Protein AF-A0A7X5VKD1-F1 (afdb_monomer_lite)

Foldseek 3Di:
DDEDAQECAAPVSVLVCLDPVNVVVCVVVVHDYDYDYDCDDHQDDPNDGDPSNVVSVVVVVPDPDDDDDPVVVVVVCCVVPNDDDDDPVRVVVVVVVVVVVVVVVVPDD

Radius of gyration: 16.19 Å; chains: 1; bounding box: 41×25×48 Å

Sequence (109 aa):
AWFASAEGASAEPLVRTLSRANVERLAEEGGACIIYTHLGEDCWSESKLHAGFVEAMTRLSKMNGWFVPVYQLLDYVVEKKGIHTLTPSQRRSLERAWLWDKVRRRGRP

pLDDT: mean 82.5, std 14.32, range [38.06, 95.94]

Structure (mmCIF, N/CA/C/O backbone):
data_AF-A0A7X5VKD1-F1
#
_entry.id   AF-A0A7X5VKD1-F1
#
loop_
_atom_site.group_PDB
_atom_site.id
_atom_site.type_symbol
_atom_site.label_atom_id
_atom_site.label_alt_id
_atom_site.label_comp_id
_atom_site.label_asym_id
_atom_site.label_entity_id
_atom_site.label_seq_id
_atom_site.pdbx_PDB_ins_code
_atom_site.Cartn_x
_atom_site.Cartn_y
_atom_site.Cartn_z
_atom_site.occupancy
_atom_site.B_iso_or_equiv
_atom_site.auth_seq_id
_atom_site.auth_comp_id
_atom_site.auth_asym_id
_atom_site.auth_atom_id
_atom_site.pdbx_PDB_model_num
ATOM 1 N N . ALA A 1 1 ? -6.16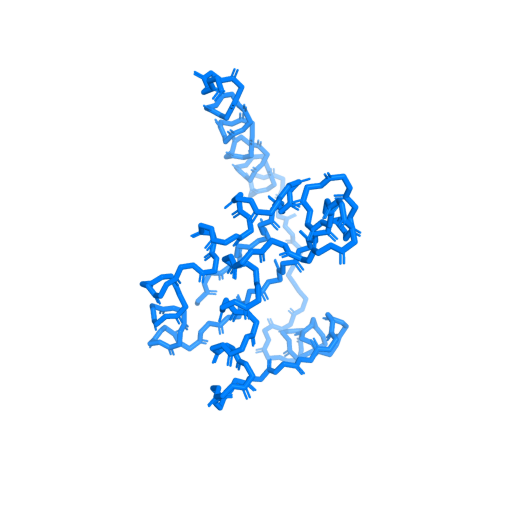8 -7.254 8.640 1.00 41.00 1 ALA A N 1
ATOM 2 C CA . ALA A 1 1 ? -5.373 -7.117 7.414 1.00 41.00 1 ALA A CA 1
ATOM 3 C C . ALA A 1 1 ? -4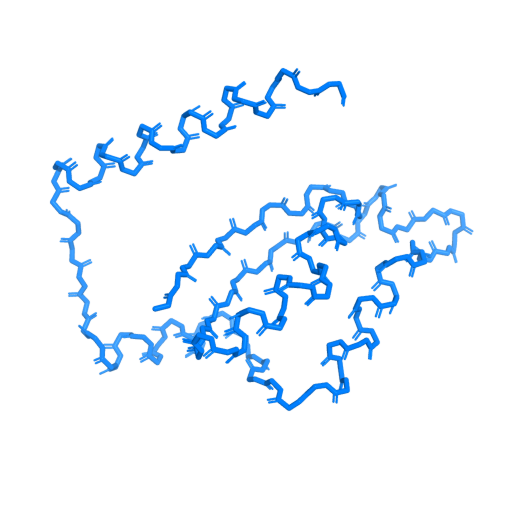.660 -5.769 7.399 1.00 41.00 1 ALA A C 1
ATOM 5 O O . ALA A 1 1 ? -5.244 -4.761 7.795 1.00 41.00 1 ALA A O 1
ATOM 6 N N . TRP A 1 2 ? -3.369 -5.818 7.090 1.00 42.84 2 TRP A N 1
ATOM 7 C CA . TRP A 1 2 ? -2.360 -4.785 7.323 1.00 42.84 2 TRP A CA 1
ATOM 8 C C . TRP A 1 2 ? -2.435 -3.630 6.316 1.00 42.84 2 TRP A C 1
ATOM 10 O O . TRP A 1 2 ? -2.667 -3.847 5.133 1.00 42.84 2 TRP A O 1
ATOM 20 N N . PHE A 1 3 ? -2.193 -2.408 6.795 1.00 49.09 3 PHE A N 1
ATOM 21 C CA . PHE A 1 3 ? -2.139 -1.187 5.995 1.00 49.09 3 PHE A CA 1
ATOM 22 C C . PHE A 1 3 ? -0.673 -0.891 5.660 1.00 49.09 3 PHE A C 1
ATOM 24 O O . PHE A 1 3 ? 0.048 -0.288 6.453 1.00 49.09 3 PHE A O 1
ATOM 31 N N . ALA A 1 4 ? -0.197 -1.352 4.506 1.00 52.94 4 ALA A N 1
ATOM 32 C CA . ALA A 1 4 ? 1.089 -0.901 3.989 1.00 52.94 4 ALA A CA 1
ATOM 33 C C . ALA A 1 4 ? 0.832 0.318 3.101 1.00 52.94 4 ALA A C 1
ATOM 35 O O . ALA A 1 4 ? 0.391 0.149 1.968 1.00 52.94 4 ALA A O 1
ATOM 36 N N . SER A 1 5 ? 1.090 1.533 3.598 1.00 55.38 5 SER A N 1
ATOM 37 C CA . SER A 1 5 ? 1.381 2.630 2.675 1.00 55.38 5 SER A CA 1
ATOM 38 C C . SER A 1 5 ? 2.779 2.383 2.124 1.00 55.38 5 SER A C 1
ATOM 40 O O . SER A 1 5 ? 3.758 2.448 2.873 1.00 55.38 5 SER A O 1
ATOM 42 N N . ALA A 1 6 ? 2.880 2.039 0.848 1.00 59.31 6 ALA A N 1
ATOM 43 C CA . ALA A 1 6 ? 4.169 1.872 0.199 1.00 59.31 6 ALA A CA 1
ATOM 44 C C . ALA A 1 6 ? 4.519 3.140 -0.581 1.00 59.31 6 ALA A C 1
ATOM 46 O O . ALA A 1 6 ? 3.752 3.592 -1.429 1.00 59.31 6 ALA A O 1
ATOM 47 N N . GLU A 1 7 ? 5.688 3.700 -0.278 1.00 60.41 7 GLU A N 1
ATOM 48 C CA . GLU A 1 7 ? 6.308 4.766 -1.059 1.00 60.41 7 GLU A CA 1
ATOM 49 C C . GLU A 1 7 ? 6.924 4.146 -2.323 1.00 60.41 7 GLU A C 1
ATOM 51 O O . GLU A 1 7 ? 7.945 3.454 -2.255 1.00 60.41 7 GLU A O 1
ATOM 56 N N . GLY A 1 8 ? 6.275 4.350 -3.470 1.00 58.75 8 GLY A N 1
ATOM 57 C CA . GLY A 1 8 ? 6.803 4.012 -4.790 1.00 58.75 8 GLY A CA 1
ATOM 58 C C . GLY A 1 8 ? 7.594 5.182 -5.365 1.00 58.75 8 GLY A C 1
ATOM 59 O O . GLY A 1 8 ? 7.128 5.802 -6.320 1.00 58.75 8 GLY A O 1
ATOM 60 N N . ALA A 1 9 ? 8.740 5.502 -4.750 1.00 60.81 9 ALA A N 1
ATOM 61 C CA . ALA A 1 9 ? 9.597 6.631 -5.140 1.00 60.81 9 ALA A CA 1
ATOM 62 C C . ALA A 1 9 ? 10.093 6.541 -6.596 1.00 60.81 9 ALA A C 1
ATOM 64 O O . ALA A 1 9 ? 10.286 7.569 -7.229 1.00 60.81 9 ALA A O 1
ATOM 65 N N . SER A 1 10 ? 10.229 5.318 -7.116 1.00 70.62 10 SER A N 1
ATOM 66 C CA . SER A 1 10 ? 10.575 4.999 -8.502 1.00 70.62 10 SER A CA 1
ATOM 67 C C . SER A 1 10 ? 9.831 3.735 -8.964 1.00 70.62 10 SER A C 1
ATOM 69 O O . SER A 1 10 ? 9.143 3.076 -8.165 1.00 70.62 10 SER A O 1
ATOM 71 N N . ALA A 1 11 ? 9.946 3.371 -10.245 1.00 76.38 11 ALA A N 1
ATOM 72 C CA . ALA A 1 11 ? 9.233 2.220 -10.808 1.00 76.38 11 ALA A CA 1
ATOM 73 C C . ALA A 1 11 ? 9.602 0.887 -10.133 1.00 76.38 11 ALA A C 1
ATOM 75 O O . ALA A 1 11 ? 8.731 0.057 -9.882 1.00 76.38 11 ALA A O 1
ATOM 76 N N . GLU A 1 12 ? 10.866 0.669 -9.777 1.00 80.75 12 GLU A N 1
ATOM 77 C CA . GLU A 1 12 ? 11.327 -0.599 -9.195 1.00 80.75 12 GLU A CA 1
ATOM 78 C C . GLU A 1 12 ? 10.766 -0.888 -7.787 1.00 80.75 12 GLU A C 1
ATOM 80 O O . GLU A 1 12 ? 10.224 -1.978 -7.572 1.00 80.75 12 GLU A O 1
ATOM 85 N N . PRO A 1 13 ? 10.819 0.038 -6.804 1.00 80.31 13 PRO A N 1
ATOM 86 C CA . PRO A 1 13 ? 10.135 -0.121 -5.523 1.00 80.31 13 PRO A CA 1
ATOM 87 C C . PRO A 1 13 ? 8.637 -0.385 -5.663 1.00 80.31 13 PRO A C 1
ATOM 89 O O . PRO A 1 13 ? 8.088 -1.192 -4.902 1.00 80.31 13 PRO A O 1
ATOM 92 N N . LEU A 1 14 ? 7.987 0.265 -6.631 1.00 84.19 14 LEU A N 1
ATOM 93 C CA . LEU A 1 14 ? 6.576 0.057 -6.927 1.00 84.19 14 LEU A CA 1
ATOM 94 C C . LEU A 1 14 ? 6.327 -1.367 -7.437 1.00 84.19 14 LEU A C 1
ATOM 96 O O . LEU A 1 14 ? 5.518 -2.084 -6.851 1.00 84.19 14 LEU A O 1
ATOM 100 N N . VAL A 1 15 ? 7.063 -1.810 -8.459 1.00 87.19 15 VAL A N 1
ATOM 101 C CA . VAL A 1 15 ? 6.950 -3.162 -9.035 1.00 87.19 15 VAL A CA 1
ATOM 102 C C . VAL A 1 15 ? 7.244 -4.238 -7.992 1.00 87.19 15 VAL A C 1
ATOM 104 O O . VAL A 1 15 ? 6.514 -5.221 -7.893 1.00 87.19 15 VAL A O 1
ATOM 107 N N . ARG A 1 16 ? 8.256 -4.037 -7.141 1.00 87.25 16 ARG A N 1
ATOM 108 C CA . ARG A 1 16 ? 8.572 -4.951 -6.034 1.00 87.25 16 ARG A CA 1
ATOM 109 C C . ARG A 1 16 ? 7.439 -5.028 -5.010 1.00 87.25 16 ARG A C 1
ATOM 111 O O . ARG A 1 16 ? 7.120 -6.113 -4.519 1.00 87.25 16 ARG A O 1
ATOM 118 N N . THR A 1 17 ? 6.825 -3.893 -4.678 1.00 87.38 17 THR A N 1
ATOM 119 C CA . THR A 1 17 ? 5.657 -3.853 -3.785 1.00 87.38 17 THR A CA 1
ATOM 120 C C . THR A 1 17 ? 4.484 -4.591 -4.420 1.00 87.38 17 THR A C 1
ATOM 122 O O . THR A 1 17 ? 3.888 -5.450 -3.774 1.00 87.38 17 THR A O 1
ATOM 125 N N . LEU A 1 18 ? 4.232 -4.341 -5.703 1.00 89.75 18 LEU A N 1
ATOM 126 C CA . LEU A 1 18 ? 3.219 -4.992 -6.529 1.00 89.75 18 LEU A CA 1
ATOM 127 C C . LEU A 1 18 ? 3.664 -6.358 -7.068 1.00 89.75 18 LEU A C 1
ATOM 129 O O . LEU A 1 18 ? 3.146 -6.814 -8.088 1.00 89.75 18 LEU A O 1
ATOM 133 N N . SER A 1 19 ? 4.602 -7.036 -6.405 1.00 90.81 19 SER A N 1
ATOM 134 C CA . SER A 1 19 ? 4.991 -8.387 -6.802 1.00 90.81 19 SER A CA 1
ATOM 135 C C . SER A 1 19 ? 3.801 -9.342 -6.699 1.00 90.81 19 SER A C 1
ATOM 137 O O . SER A 1 19 ? 2.834 -9.108 -5.962 1.00 90.81 19 SER A O 1
ATOM 139 N N . ARG A 1 20 ? 3.856 -10.439 -7.457 1.00 91.50 20 ARG A N 1
ATOM 140 C CA . ARG A 1 20 ? 2.792 -11.446 -7.467 1.00 91.50 20 ARG A CA 1
ATOM 141 C C . ARG A 1 20 ? 2.471 -11.958 -6.063 1.00 91.50 20 ARG A C 1
ATOM 143 O O . ARG A 1 20 ? 1.330 -11.825 -5.633 1.00 91.50 20 ARG A O 1
ATOM 150 N N . ALA A 1 21 ? 3.501 -12.395 -5.343 1.00 91.88 21 ALA A N 1
ATOM 151 C CA . ALA A 1 21 ? 3.391 -12.902 -3.979 1.00 91.88 21 ALA A CA 1
ATOM 152 C C . ALA A 1 21 ? 2.751 -11.893 -3.009 1.00 91.88 21 ALA A C 1
ATOM 154 O O . ALA A 1 21 ? 1.901 -12.263 -2.205 1.00 91.88 21 ALA A O 1
ATOM 155 N N . ASN A 1 22 ? 3.116 -10.608 -3.093 1.00 91.56 22 ASN A N 1
ATOM 156 C CA . ASN A 1 22 ? 2.543 -9.590 -2.208 1.00 91.56 22 ASN A CA 1
ATOM 157 C C . ASN A 1 22 ? 1.050 -9.370 -2.465 1.00 91.56 22 ASN A C 1
ATOM 159 O O . ASN A 1 22 ? 0.282 -9.217 -1.517 1.00 91.56 22 ASN A O 1
ATOM 163 N N . VAL A 1 23 ? 0.650 -9.335 -3.737 1.00 91.50 23 VAL A N 1
ATOM 164 C CA . VAL A 1 23 ? -0.744 -9.108 -4.137 1.00 91.50 23 VAL A CA 1
ATOM 165 C C . VAL A 1 23 ? -1.618 -10.328 -3.836 1.00 91.50 23 VAL A C 1
ATOM 167 O O . VAL A 1 23 ? -2.733 -10.159 -3.351 1.00 91.50 23 VAL A O 1
ATOM 170 N N . G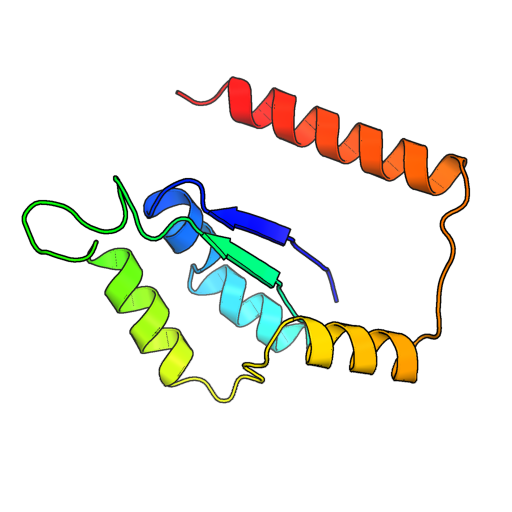LU A 1 24 ? -1.116 -11.542 -4.075 1.00 92.00 24 GLU A N 1
ATOM 171 C CA . GLU A 1 24 ? -1.819 -12.785 -3.725 1.00 92.00 24 GLU A CA 1
ATOM 172 C C . GLU A 1 24 ? -2.031 -12.881 -2.212 1.00 92.00 24 GLU A C 1
ATOM 174 O O . GLU A 1 24 ? -3.168 -13.031 -1.772 1.00 92.00 24 GLU A O 1
ATOM 179 N N . ARG A 1 25 ? -0.987 -12.634 -1.411 1.00 92.38 25 ARG A N 1
ATOM 180 C CA . ARG A 1 25 ? -1.115 -12.593 0.051 1.00 92.38 25 ARG A CA 1
ATOM 181 C C . ARG A 1 25 ? -2.128 -11.545 0.520 1.00 92.38 25 ARG A C 1
ATOM 183 O O . ARG A 1 25 ? -2.913 -11.807 1.424 1.00 92.38 25 ARG A O 1
ATOM 190 N N . LEU A 1 26 ? -2.132 -10.351 -0.083 1.00 91.38 26 LEU A N 1
ATOM 191 C CA . LEU A 1 26 ? -3.102 -9.306 0.264 1.00 91.38 26 LEU A CA 1
ATOM 192 C C . LEU A 1 26 ? -4.544 -9.768 0.010 1.00 91.38 26 LEU A C 1
ATOM 194 O O . LEU A 1 26 ? -5.422 -9.496 0.828 1.00 91.38 26 LEU A O 1
ATOM 198 N N . ALA A 1 27 ? -4.776 -10.457 -1.110 1.00 90.69 27 ALA A N 1
ATOM 199 C CA . ALA A 1 27 ? -6.083 -10.999 -1.457 1.00 90.69 27 ALA A CA 1
ATOM 200 C C . ALA A 1 27 ? -6.505 -12.128 -0.502 1.00 90.69 27 ALA A C 1
ATOM 202 O O . ALA A 1 27 ? -7.632 -12.111 -0.012 1.00 90.69 27 ALA A O 1
ATOM 203 N N . GLU A 1 28 ? -5.598 -13.057 -0.184 1.00 91.62 28 GLU A N 1
ATOM 204 C CA . GLU A 1 28 ? -5.829 -14.153 0.771 1.00 91.62 28 GLU A CA 1
ATOM 205 C C . GLU A 1 28 ? -6.186 -13.641 2.173 1.00 91.62 28 GLU A C 1
ATOM 207 O O . GLU A 1 28 ? -7.072 -14.179 2.834 1.00 91.62 28 GLU A O 1
ATOM 212 N N . GLU A 1 29 ? -5.541 -12.563 2.620 1.00 91.81 29 GLU A N 1
ATOM 213 C CA . GLU A 1 29 ? -5.807 -11.939 3.919 1.00 91.81 29 GLU A CA 1
ATOM 214 C C . GLU A 1 29 ? -7.076 -11.062 3.940 1.00 91.81 29 GLU A C 1
ATOM 216 O O . GLU A 1 29 ? -7.417 -10.505 4.991 1.00 91.81 29 GLU A O 1
ATOM 221 N N . GLY A 1 30 ? -7.756 -10.877 2.800 1.00 89.62 30 GLY A N 1
ATOM 222 C CA . GLY A 1 30 ? -8.880 -9.942 2.672 1.00 89.62 30 GLY A CA 1
ATOM 223 C C . GLY A 1 30 ? -8.476 -8.496 2.981 1.00 89.62 30 GLY A C 1
ATOM 224 O O . GLY A 1 30 ? -9.204 -7.761 3.653 1.00 89.62 30 GLY A O 1
ATOM 225 N N . GLY A 1 31 ? -7.259 -8.114 2.587 1.00 89.62 31 GLY A N 1
ATOM 226 C CA . GLY A 1 31 ? -6.653 -6.834 2.926 1.00 89.62 31 GLY A CA 1
ATOM 227 C C . GLY A 1 31 ? -6.891 -5.710 1.930 1.00 89.62 31 GLY A C 1
ATOM 228 O O . GLY A 1 31 ? -7.437 -5.891 0.847 1.00 89.62 31 GLY A O 1
ATOM 229 N N . ALA A 1 32 ? -6.427 -4.523 2.318 1.00 90.50 32 ALA A N 1
ATOM 230 C CA . ALA A 1 32 ? -6.388 -3.342 1.470 1.00 90.50 32 ALA A CA 1
ATOM 231 C C . ALA A 1 32 ? -5.004 -2.692 1.557 1.00 90.50 32 ALA A C 1
ATOM 233 O O . ALA A 1 32 ? -4.348 -2.733 2.599 1.00 90.50 32 ALA A O 1
ATOM 234 N N . CYS A 1 33 ? -4.565 -2.078 0.464 1.00 89.00 33 CYS A N 1
ATOM 235 C CA . CYS A 1 33 ? -3.285 -1.389 0.381 1.00 89.00 33 CYS A CA 1
ATOM 236 C C . CYS A 1 33 ? -3.487 -0.033 -0.294 1.00 89.00 33 CYS A C 1
ATOM 238 O O . CYS A 1 33 ? -4.204 0.065 -1.287 1.00 89.00 33 CYS A O 1
ATOM 240 N N . ILE A 1 34 ? -2.851 1.003 0.253 1.00 89.19 34 ILE A N 1
ATOM 241 C CA . ILE A 1 34 ? -2.758 2.313 -0.387 1.00 89.19 34 ILE A CA 1
ATOM 242 C C . ILE A 1 34 ? -1.345 2.443 -0.926 1.00 89.19 34 ILE A C 1
ATOM 244 O O . ILE A 1 34 ? -0.377 2.374 -0.170 1.00 89.19 34 ILE A O 1
ATOM 248 N N . ILE A 1 35 ? -1.227 2.658 -2.228 1.00 83.31 35 ILE A N 1
ATOM 249 C CA . ILE A 1 35 ? 0.062 2.850 -2.880 1.00 83.31 35 ILE A CA 1
ATOM 250 C C . ILE A 1 35 ? 0.051 4.213 -3.546 1.00 83.31 35 ILE A C 1
ATOM 252 O O . ILE A 1 35 ? -0.897 4.567 -4.244 1.00 83.31 35 ILE A O 1
ATOM 256 N N . TYR A 1 36 ? 1.118 4.966 -3.315 1.00 80.50 36 TYR A N 1
ATOM 257 C CA . TYR A 1 36 ? 1.371 6.236 -3.969 1.00 80.50 36 TYR A CA 1
ATOM 258 C C . TYR A 1 36 ? 2.676 6.135 -4.755 1.00 80.50 36 TYR A C 1
ATOM 260 O O . TYR A 1 36 ? 3.658 5.562 -4.275 1.00 80.50 36 TYR A O 1
ATOM 268 N N . THR A 1 37 ? 2.678 6.689 -5.963 1.00 77.06 37 THR A N 1
ATOM 269 C CA . THR A 1 37 ? 3.858 6.737 -6.824 1.00 77.06 37 THR A CA 1
ATOM 270 C C . THR A 1 37 ? 3.908 8.052 -7.586 1.00 77.06 37 THR A C 1
ATOM 272 O O . THR A 1 37 ? 2.871 8.646 -7.892 1.00 77.06 37 THR A O 1
ATOM 275 N N . HIS A 1 38 ? 5.120 8.493 -7.902 1.00 76.06 38 HIS A N 1
ATOM 276 C CA . HIS A 1 38 ? 5.352 9.588 -8.828 1.00 76.06 38 HIS A CA 1
ATOM 277 C C . HIS A 1 38 ? 5.450 9.010 -10.244 1.00 76.06 38 HIS A C 1
ATOM 279 O O . HIS A 1 38 ? 6.353 8.232 -10.541 1.00 76.06 38 HIS A O 1
ATOM 285 N N . LEU A 1 39 ? 4.530 9.391 -11.134 1.00 67.75 39 LEU A N 1
ATOM 286 C CA . LEU A 1 39 ? 4.545 8.986 -12.549 1.00 67.75 39 LEU A CA 1
ATOM 287 C C . LEU A 1 39 ? 5.599 9.771 -13.368 1.00 67.75 39 LEU A C 1
ATOM 289 O O . LEU A 1 39 ? 5.310 10.242 -14.464 1.00 67.75 39 LEU A O 1
ATOM 293 N N . GLY A 1 40 ? 6.810 9.938 -12.829 1.00 65.25 40 GLY A N 1
ATOM 294 C CA . GLY A 1 40 ? 7.929 10.673 -13.429 1.00 65.25 40 GLY A CA 1
ATOM 295 C C . GLY A 1 40 ? 9.281 10.005 -13.160 1.00 65.25 40 GLY A C 1
ATOM 296 O O . GLY A 1 40 ? 9.322 9.034 -12.409 1.00 65.25 40 GLY A O 1
ATOM 297 N N . GLU A 1 41 ? 10.318 10.528 -13.834 1.00 58.12 41 GLU A N 1
ATOM 298 C CA . GLU A 1 41 ? 11.761 10.171 -13.922 1.00 58.12 41 GLU A CA 1
ATOM 299 C C . GLU A 1 41 ? 12.131 8.677 -14.094 1.00 58.12 41 GLU A C 1
ATOM 301 O O . GLU A 1 41 ? 12.978 8.367 -14.922 1.00 58.12 41 GLU A O 1
ATOM 306 N N . ASP A 1 42 ? 11.410 7.740 -13.470 1.00 64.38 42 ASP A N 1
ATOM 307 C CA . ASP A 1 42 ? 11.705 6.299 -13.491 1.00 64.38 42 ASP A CA 1
ATOM 308 C C . ASP A 1 42 ? 10.549 5.414 -13.992 1.00 64.38 42 ASP A C 1
ATOM 310 O O . ASP A 1 42 ? 10.765 4.276 -14.411 1.00 64.38 42 ASP A O 1
ATOM 314 N N . CYS A 1 43 ? 9.298 5.895 -13.961 1.00 64.38 43 CYS A N 1
ATOM 315 C CA . CYS A 1 43 ? 8.165 5.169 -14.565 1.00 64.38 43 CYS A CA 1
ATOM 316 C C . CYS A 1 43 ? 8.067 5.377 -16.080 1.00 64.38 43 CYS A C 1
ATOM 318 O O . CYS A 1 43 ? 7.396 4.598 -16.760 1.00 64.38 43 CYS A O 1
ATOM 320 N N . TRP A 1 44 ? 8.721 6.419 -16.590 1.00 68.50 44 TRP A N 1
ATOM 321 C CA . TRP A 1 44 ? 8.685 6.852 -17.978 1.00 68.50 44 TRP A CA 1
ATOM 322 C C . TRP A 1 44 ? 10.076 7.317 -18.401 1.00 68.50 44 TRP A C 1
ATOM 324 O O . TRP A 1 44 ? 10.563 8.331 -17.906 1.00 68.50 44 TRP A O 1
ATOM 334 N N . SER A 1 45 ? 10.694 6.601 -19.335 1.00 69.00 45 SER A N 1
ATOM 335 C CA . SER A 1 45 ? 11.972 6.969 -19.946 1.00 69.00 45 SER A CA 1
ATOM 336 C C . SER A 1 45 ? 11.865 6.836 -21.462 1.00 69.00 45 SER A C 1
ATOM 338 O O . SER A 1 45 ? 11.177 5.953 -21.967 1.00 69.00 45 SER A O 1
ATOM 340 N N . GLU A 1 46 ? 12.490 7.747 -22.213 1.00 69.69 46 GLU A N 1
ATOM 341 C CA . GLU A 1 46 ? 12.573 7.668 -23.685 1.00 69.69 46 GLU A CA 1
ATOM 342 C C . GLU A 1 46 ? 11.225 7.416 -24.402 1.00 69.69 46 GLU A C 1
ATOM 344 O O . GLU A 1 46 ? 11.134 6.675 -25.381 1.00 69.69 46 GLU A O 1
ATOM 349 N N . SER A 1 47 ? 10.148 8.044 -23.920 1.00 69.25 47 SER A N 1
ATOM 350 C CA . SER A 1 47 ? 8.773 7.857 -24.419 1.00 69.25 47 SER A CA 1
ATOM 351 C C . SER A 1 47 ? 8.170 6.458 -24.206 1.00 69.25 47 SER A C 1
ATOM 353 O O . SER A 1 47 ? 7.236 6.066 -24.910 1.00 69.25 47 SER A O 1
ATOM 355 N N . LYS A 1 48 ? 8.692 5.687 -23.248 1.00 77.88 48 LYS A N 1
ATOM 356 C CA . LYS A 1 48 ? 8.225 4.342 -22.902 1.00 77.88 48 LYS A CA 1
ATOM 357 C C . LYS A 1 48 ? 8.009 4.208 -21.399 1.00 77.88 48 LYS A C 1
ATOM 359 O O . LYS A 1 48 ? 8.777 4.713 -20.586 1.00 77.88 48 LYS A O 1
ATOM 364 N N . LEU A 1 49 ? 6.958 3.478 -21.034 1.00 82.19 49 LEU A N 1
ATOM 365 C CA . LEU A 1 49 ? 6.722 3.079 -19.650 1.00 82.19 49 LEU A CA 1
ATOM 366 C C . LEU A 1 49 ? 7.674 1.952 -19.244 1.00 82.19 49 LEU A C 1
ATOM 368 O O . LEU A 1 49 ? 7.981 1.067 -20.046 1.00 82.19 49 LEU A O 1
ATOM 372 N N . HIS A 1 50 ? 8.059 1.933 -17.970 1.00 85.62 50 HIS A N 1
ATOM 373 C CA . HIS A 1 50 ? 8.807 0.823 -17.388 1.00 85.62 50 HIS A CA 1
ATOM 374 C C . HIS A 1 50 ? 8.037 -0.503 -17.555 1.00 85.62 50 HIS A C 1
ATOM 376 O O . HIS A 1 50 ? 6.886 -0.628 -17.125 1.00 85.62 50 HIS A O 1
ATOM 382 N N . ALA A 1 51 ? 8.665 -1.524 -18.146 1.00 88.25 51 ALA A N 1
ATOM 383 C CA . ALA A 1 51 ? 7.985 -2.772 -18.514 1.00 88.25 51 ALA A CA 1
ATOM 384 C C . ALA A 1 51 ? 7.334 -3.478 -17.310 1.00 88.25 51 ALA A C 1
ATOM 386 O O . ALA A 1 51 ? 6.175 -3.885 -17.379 1.00 88.25 51 ALA A O 1
ATOM 387 N N . GLY A 1 52 ? 8.033 -3.532 -16.171 1.00 88.50 52 GLY A N 1
ATOM 388 C CA . GLY A 1 52 ? 7.488 -4.126 -14.946 1.00 88.50 52 GLY A CA 1
ATOM 389 C C . GLY A 1 52 ? 6.280 -3.364 -14.387 1.00 88.50 52 GLY A C 1
ATOM 390 O O . GLY A 1 52 ? 5.401 -3.970 -13.778 1.00 88.50 52 GLY A O 1
ATOM 391 N N . PHE A 1 53 ? 6.197 -2.047 -14.618 1.00 87.50 53 PHE A N 1
ATOM 392 C CA . PHE A 1 53 ? 5.026 -1.264 -14.219 1.00 87.50 53 PHE A CA 1
ATOM 393 C C . PHE A 1 53 ? 3.821 -1.651 -15.078 1.00 87.50 53 PHE A C 1
ATOM 395 O O . PHE A 1 53 ? 2.753 -1.945 -14.544 1.00 87.50 53 PHE A O 1
ATOM 402 N N . VAL A 1 54 ? 4.010 -1.728 -16.399 1.00 90.44 54 VAL A N 1
ATOM 403 C CA . VAL A 1 54 ? 2.963 -2.156 -17.339 1.00 90.44 54 VAL A CA 1
ATOM 404 C C . VAL A 1 54 ? 2.466 -3.560 -16.998 1.00 90.44 54 VAL A C 1
ATOM 406 O O . VAL A 1 54 ? 1.256 -3.782 -16.950 1.00 90.44 54 VAL A O 1
ATOM 409 N N . GLU A 1 55 ? 3.373 -4.494 -16.708 1.00 92.69 55 GLU A N 1
ATOM 410 C CA . GLU A 1 55 ? 3.020 -5.856 -16.300 1.00 92.69 55 GLU A CA 1
ATOM 411 C C . GLU A 1 55 ? 2.197 -5.863 -15.005 1.00 92.69 55 GLU A C 1
ATOM 413 O O . GLU A 1 55 ? 1.123 -6.470 -14.955 1.00 92.69 55 GLU A O 1
ATOM 418 N N . ALA A 1 56 ? 2.654 -5.147 -13.972 1.00 91.00 56 ALA A N 1
ATOM 419 C CA . ALA A 1 56 ? 1.958 -5.064 -12.693 1.00 91.00 56 ALA A CA 1
ATOM 420 C C . ALA A 1 56 ? 0.546 -4.478 -12.849 1.00 91.00 56 ALA A C 1
ATOM 422 O O . ALA A 1 56 ? -0.419 -5.072 -12.368 1.00 91.00 56 ALA A O 1
ATOM 423 N N . MET A 1 57 ? 0.405 -3.364 -13.573 1.00 91.38 57 MET A N 1
ATOM 424 C CA . MET A 1 57 ? -0.890 -2.719 -13.810 1.00 91.38 57 MET A CA 1
ATOM 425 C C . MET A 1 57 ? -1.825 -3.590 -14.655 1.00 91.38 57 MET A C 1
ATOM 427 O O . MET A 1 57 ? -3.006 -3.711 -14.335 1.00 91.38 57 MET A O 1
ATOM 431 N N . THR A 1 58 ? -1.300 -4.256 -15.688 1.00 94.31 58 THR A N 1
ATOM 432 C CA . THR A 1 58 ? -2.069 -5.191 -16.529 1.00 94.31 58 THR A CA 1
ATOM 433 C C . THR A 1 58 ? -2.546 -6.404 -15.736 1.00 94.31 58 THR A C 1
ATOM 435 O O . THR A 1 58 ? -3.626 -6.935 -15.986 1.00 94.31 58 THR A O 1
ATOM 438 N N . ARG A 1 59 ? -1.745 -6.880 -14.780 1.00 94.25 59 ARG A N 1
ATOM 439 C CA . ARG A 1 59 ? -2.140 -7.975 -13.896 1.00 94.25 59 ARG A CA 1
ATOM 440 C C . ARG A 1 59 ? -3.234 -7.533 -12.932 1.00 94.25 59 ARG A C 1
ATOM 442 O O . ARG A 1 59 ? -4.233 -8.233 -12.816 1.00 94.25 59 ARG A O 1
ATOM 449 N N . LEU A 1 60 ? -3.069 -6.377 -12.285 1.00 93.19 60 LEU A N 1
ATOM 450 C CA . LEU A 1 60 ? -4.065 -5.820 -11.365 1.00 93.19 60 LEU A CA 1
ATOM 451 C C . LEU A 1 60 ? -5.409 -5.569 -12.056 1.00 93.19 60 LEU A C 1
ATOM 453 O O . LEU A 1 60 ? -6.440 -5.912 -11.491 1.00 93.19 60 LEU A O 1
ATOM 457 N N . SER A 1 61 ? -5.411 -5.046 -13.288 1.00 94.44 61 SER A N 1
ATOM 458 C CA . SER A 1 61 ? -6.653 -4.766 -14.025 1.00 94.44 61 SER A CA 1
ATOM 459 C C . SER A 1 61 ? -7.467 -6.016 -14.373 1.00 94.44 61 SER A C 1
ATOM 461 O O . SER A 1 61 ? -8.666 -5.918 -14.617 1.00 94.44 61 SER A O 1
ATOM 463 N N . LYS A 1 62 ? -6.834 -7.195 -14.379 1.00 94.88 62 LYS A N 1
ATOM 464 C CA . LYS A 1 62 ? -7.492 -8.492 -14.595 1.00 94.88 62 LYS A CA 1
ATOM 465 C C . LYS A 1 62 ? -8.000 -9.131 -13.302 1.00 94.88 62 LYS A C 1
ATOM 467 O O . LYS A 1 62 ? -8.666 -10.162 -13.359 1.00 94.88 62 LYS A O 1
ATOM 472 N N . MET A 1 63 ? -7.656 -8.577 -12.142 1.00 91.81 63 MET A N 1
ATOM 473 C CA . MET A 1 63 ? -8.089 -9.106 -10.854 1.00 91.81 63 MET A CA 1
ATOM 474 C C . MET A 1 63 ? -9.466 -8.565 -10.479 1.00 91.81 63 MET A C 1
ATOM 476 O O . MET A 1 63 ? -9.776 -7.401 -10.717 1.00 91.81 63 MET A O 1
ATOM 480 N N . ASN A 1 64 ? -10.258 -9.386 -9.788 1.00 91.81 64 ASN A N 1
ATOM 481 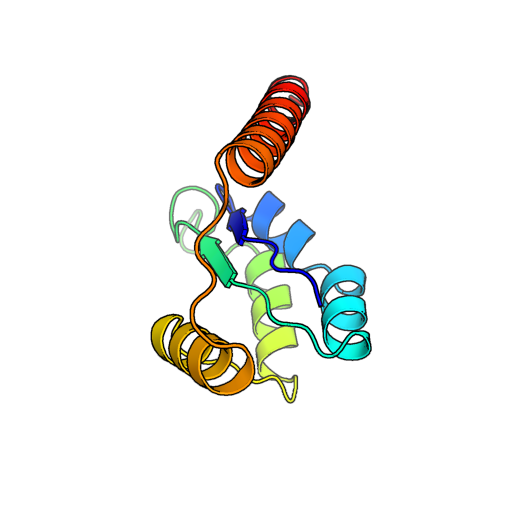C CA . ASN A 1 64 ? -11.504 -8.953 -9.156 1.00 91.81 64 ASN A CA 1
ATOM 482 C C . ASN A 1 64 ? -11.222 -8.222 -7.827 1.00 91.81 64 ASN A C 1
ATOM 484 O O . ASN A 1 64 ? -11.597 -8.684 -6.751 1.00 91.81 64 ASN A O 1
ATOM 488 N N . GLY A 1 65 ? -10.450 -7.136 -7.902 1.00 90.69 65 GLY A N 1
ATOM 489 C CA . GLY A 1 65 ? -10.066 -6.313 -6.759 1.00 90.69 65 GLY A CA 1
ATOM 490 C C . GLY A 1 65 ? -11.009 -5.130 -6.551 1.00 90.69 65 GLY A C 1
ATOM 491 O O . GLY A 1 65 ? -11.608 -4.613 -7.493 1.00 90.69 65 GLY A O 1
ATOM 492 N N . TRP A 1 66 ? -11.106 -4.656 -5.309 1.00 93.62 66 TRP A N 1
ATOM 493 C CA . TRP A 1 66 ? -11.820 -3.421 -4.993 1.00 93.62 66 TRP A CA 1
ATOM 494 C C . TRP A 1 66 ? -10.892 -2.211 -5.178 1.00 93.62 66 TRP A C 1
ATOM 496 O O . TRP A 1 66 ? -10.198 -1.785 -4.255 1.00 93.62 66 TRP A O 1
ATOM 506 N N . PHE A 1 67 ? -10.839 -1.690 -6.405 1.00 93.38 67 PHE A N 1
ATOM 507 C CA . PHE A 1 67 ? -10.006 -0.543 -6.774 1.00 93.38 67 PHE A CA 1
ATOM 508 C C . PHE A 1 67 ? -10.803 0.760 -6.658 1.00 93.38 67 PHE A C 1
ATOM 510 O O . PHE A 1 67 ? -11.509 1.151 -7.585 1.00 93.38 67 PHE A O 1
ATOM 517 N N . VAL A 1 68 ? -10.692 1.433 -5.513 1.00 93.62 68 VAL A N 1
ATOM 518 C CA . VAL A 1 68 ? -11.417 2.680 -5.227 1.00 93.62 68 VAL A CA 1
ATOM 519 C C . VAL A 1 68 ? -10.482 3.834 -4.879 1.00 93.62 68 VAL A C 1
ATOM 521 O O . VAL A 1 68 ? -9.363 3.610 -4.410 1.00 93.62 68 VAL A O 1
ATOM 524 N N . PRO A 1 69 ? -10.935 5.087 -5.060 1.00 93.19 69 PRO A N 1
ATOM 525 C CA . PRO A 1 69 ? -10.264 6.239 -4.485 1.00 93.19 69 PRO A CA 1
ATOM 526 C C . PRO A 1 69 ? -10.055 6.085 -2.975 1.00 93.19 69 PRO A C 1
ATOM 528 O O . PRO A 1 69 ? -10.903 5.538 -2.269 1.00 93.19 69 PRO A O 1
ATOM 531 N N . VAL A 1 70 ? -8.952 6.645 -2.471 1.00 91.62 70 VAL A N 1
ATOM 532 C CA . VAL A 1 70 ? -8.559 6.512 -1.060 1.00 91.62 70 VAL A CA 1
ATOM 533 C C . VAL A 1 70 ? -9.656 6.927 -0.080 1.00 91.62 70 VAL A C 1
ATOM 535 O O . VAL A 1 70 ? -9.841 6.255 0.928 1.00 91.62 70 VAL A O 1
ATOM 538 N N . TYR A 1 71 ? -10.414 7.984 -0.381 1.00 93.81 71 TYR A N 1
ATOM 539 C CA . TYR A 1 71 ? -11.471 8.460 0.510 1.00 93.81 71 TYR A CA 1
ATOM 540 C C . TYR A 1 71 ? -12.556 7.394 0.728 1.00 93.81 71 TYR A C 1
ATOM 542 O O . TYR A 1 71 ? -12.927 7.159 1.868 1.00 93.81 71 TYR A O 1
ATOM 550 N N . GLN A 1 72 ? -12.961 6.653 -0.313 1.00 95.94 72 GLN A N 1
ATOM 551 C CA . GLN A 1 72 ? -13.979 5.598 -0.186 1.00 95.94 72 GLN A CA 1
ATOM 552 C C . GLN A 1 72 ? -13.499 4.451 0.704 1.00 95.94 72 GLN A C 1
ATOM 554 O O . GLN A 1 72 ? -14.259 3.917 1.509 1.00 95.94 72 GLN A O 1
ATOM 559 N N . LEU A 1 73 ? -12.220 4.080 0.582 1.00 92.94 73 LEU A N 1
ATOM 560 C CA . LEU A 1 73 ? -11.619 3.075 1.454 1.00 92.94 73 LEU A CA 1
ATOM 561 C C . LEU A 1 73 ? -11.593 3.555 2.911 1.00 92.94 73 LEU A C 1
ATOM 563 O O . LEU A 1 73 ? -11.912 2.784 3.814 1.00 92.94 73 LEU A O 1
ATOM 567 N N . LEU A 1 74 ? -11.196 4.807 3.150 1.00 91.88 74 LEU A N 1
ATOM 568 C CA . LEU A 1 74 ? -11.130 5.370 4.499 1.00 91.88 74 LEU A CA 1
ATOM 569 C C . LEU A 1 74 ? -12.521 5.489 5.131 1.00 91.88 74 LEU A C 1
ATOM 571 O O . LEU A 1 74 ? -12.681 5.083 6.282 1.00 91.88 74 LEU A O 1
ATOM 575 N N . ASP A 1 75 ? -13.518 5.946 4.374 1.00 94.62 75 ASP A N 1
ATOM 576 C CA . ASP A 1 75 ? -14.912 6.022 4.816 1.00 94.62 75 ASP A CA 1
ATOM 577 C C . ASP A 1 75 ? -15.439 4.634 5.196 1.00 94.62 75 ASP A C 1
ATOM 579 O O . ASP A 1 75 ? -15.979 4.454 6.286 1.00 94.62 75 ASP A O 1
ATOM 583 N N . TYR A 1 76 ? -15.183 3.616 4.367 1.00 92.94 76 TYR A N 1
ATOM 584 C CA . TYR A 1 76 ? -15.537 2.228 4.676 1.00 92.94 76 TYR A CA 1
ATOM 585 C C . TYR A 1 76 ? -14.863 1.719 5.958 1.00 92.94 76 TYR A C 1
ATOM 587 O O . TYR A 1 76 ? -15.491 1.054 6.783 1.00 92.94 76 TYR A O 1
ATOM 595 N N . VAL A 1 77 ? -13.577 2.024 6.164 1.00 90.62 77 VAL A N 1
ATOM 596 C CA . VAL A 1 77 ? -12.863 1.620 7.386 1.00 90.62 77 VAL A CA 1
ATOM 597 C C . VAL A 1 77 ? -13.465 2.292 8.619 1.00 90.62 77 VAL A C 1
ATOM 599 O O . VAL A 1 77 ? -13.654 1.616 9.633 1.00 90.62 77 VAL A O 1
ATOM 602 N N . VAL A 1 78 ? -13.792 3.584 8.534 1.00 92.50 78 VAL A N 1
ATOM 603 C CA . VAL A 1 78 ? -14.461 4.323 9.612 1.00 92.50 78 VAL A CA 1
ATOM 604 C C . VAL A 1 78 ? -15.849 3.746 9.884 1.00 92.50 78 VAL A C 1
ATOM 606 O O . VAL A 1 78 ? -16.187 3.526 11.043 1.00 92.50 78 VAL A O 1
ATOM 609 N N . GLU A 1 79 ? -16.625 3.426 8.851 1.00 94.31 79 GLU A N 1
ATOM 610 C CA . GLU A 1 79 ? -17.949 2.813 8.997 1.00 94.31 79 GLU A CA 1
ATOM 611 C C . GLU A 1 79 ? -17.870 1.451 9.707 1.00 94.31 79 GLU A C 1
ATOM 613 O O . GLU A 1 79 ? -18.670 1.162 10.596 1.00 94.31 79 GLU A O 1
ATOM 618 N N . LYS A 1 80 ? -16.889 0.606 9.356 1.00 91.25 80 LYS A N 1
ATOM 619 C CA . LYS A 1 80 ? -16.775 -0.754 9.914 1.00 91.25 80 LYS A CA 1
ATOM 620 C C . LYS A 1 80 ? -16.077 -0.834 11.267 1.00 91.25 80 LYS A C 1
ATOM 622 O O . LYS A 1 80 ? -16.329 -1.781 12.009 1.00 91.25 80 LYS A O 1
ATOM 627 N N . LYS A 1 81 ? -15.160 0.084 11.576 1.00 89.31 81 LYS A N 1
ATOM 628 C CA . LYS A 1 81 ? -14.310 0.008 12.782 1.00 89.31 81 LYS A CA 1
ATOM 629 C C . LYS A 1 81 ? -14.453 1.199 13.723 1.00 89.31 81 LYS A C 1
ATOM 631 O O . LYS A 1 81 ? -13.917 1.151 14.828 1.00 89.31 81 LYS A O 1
ATOM 636 N N . GLY A 1 82 ? -15.155 2.245 13.304 1.00 90.69 82 GLY A N 1
ATOM 637 C CA . GLY A 1 82 ? -15.190 3.525 13.993 1.00 90.69 82 GLY A CA 1
ATOM 638 C C . GLY A 1 82 ? -13.888 4.314 13.845 1.00 90.69 82 GLY A C 1
ATOM 639 O O . GLY A 1 82 ? -12.891 3.858 13.279 1.00 90.69 82 GLY A O 1
ATOM 640 N N . ILE A 1 83 ? -13.896 5.530 14.388 1.00 89.56 83 ILE A N 1
ATOM 641 C CA . ILE A 1 83 ? -12.699 6.366 14.484 1.00 89.56 83 ILE A CA 1
ATOM 642 C C . ILE A 1 83 ? -11.891 5.916 15.701 1.00 89.56 83 ILE A C 1
ATOM 644 O O . ILE A 1 83 ? -12.384 5.933 16.828 1.00 89.56 83 ILE A O 1
ATOM 648 N N . HIS A 1 84 ? -10.629 5.549 15.480 1.00 86.56 84 HIS A N 1
ATOM 649 C CA . HIS A 1 84 ? -9.695 5.228 16.553 1.00 86.56 84 HIS A CA 1
ATOM 650 C C . HIS A 1 84 ? -8.642 6.326 16.706 1.00 86.56 84 HIS A C 1
ATOM 652 O O . HIS A 1 84 ? -7.804 6.533 15.826 1.00 86.56 84 HIS A O 1
ATOM 658 N N . THR A 1 85 ? -8.649 6.997 17.855 1.00 90.06 85 THR A N 1
ATOM 659 C CA . THR A 1 85 ? -7.607 7.962 18.212 1.00 90.06 85 THR A CA 1
ATOM 660 C C . THR A 1 85 ? -6.429 7.236 18.851 1.00 90.06 85 THR A C 1
ATOM 662 O O . THR A 1 85 ? -6.569 6.603 19.896 1.00 90.06 85 THR A O 1
ATOM 665 N N . LEU A 1 86 ? -5.251 7.354 18.236 1.00 89.12 86 LEU A N 1
ATOM 666 C CA . LEU A 1 86 ? -4.022 6.760 18.756 1.00 89.12 86 LEU A CA 1
ATOM 667 C C . LEU A 1 86 ? -3.630 7.387 20.097 1.00 89.12 86 LEU A C 1
ATOM 669 O O . LEU A 1 86 ? -3.511 8.607 20.222 1.00 89.12 86 LEU A O 1
ATOM 673 N N . THR A 1 87 ? -3.325 6.541 21.076 1.00 93.19 87 THR A N 1
ATOM 674 C CA . THR A 1 87 ? -2.693 6.976 22.325 1.00 93.19 87 THR A CA 1
ATOM 675 C C . THR A 1 87 ? -1.237 7.407 22.079 1.00 93.19 87 THR A C 1
ATOM 677 O O . THR A 1 87 ? -0.599 6.956 21.117 1.00 93.19 87 THR A O 1
ATOM 680 N N . PRO A 1 88 ? -0.638 8.228 22.965 1.00 94.44 88 PRO A N 1
ATOM 681 C CA . PRO A 1 88 ? 0.759 8.640 22.821 1.00 94.44 88 PRO A CA 1
ATOM 682 C C . PRO A 1 88 ? 1.752 7.470 22.742 1.00 94.44 88 PRO A C 1
ATOM 684 O O . PRO A 1 88 ? 2.764 7.565 22.051 1.00 94.44 88 PRO A O 1
ATOM 687 N N . SER A 1 89 ? 1.489 6.352 23.427 1.00 93.25 89 SER A N 1
ATOM 688 C CA . SER A 1 89 ? 2.353 5.165 23.382 1.00 93.25 89 SER A CA 1
ATOM 689 C C . SER A 1 89 ? 2.264 4.434 22.040 1.00 93.25 89 SER A C 1
ATOM 691 O O . SER A 1 89 ? 3.303 4.074 21.484 1.00 93.25 89 SER A O 1
ATOM 693 N N . GLN A 1 90 ? 1.053 4.273 21.493 1.00 91.38 90 GLN A N 1
ATOM 694 C CA . GLN A 1 90 ? 0.834 3.696 20.163 1.00 91.38 90 GLN A CA 1
ATOM 695 C C . GLN A 1 90 ? 1.501 4.550 19.082 1.00 91.38 90 GLN A C 1
ATOM 697 O O . GLN A 1 90 ? 2.238 4.014 18.255 1.00 91.38 90 GLN A O 1
ATOM 702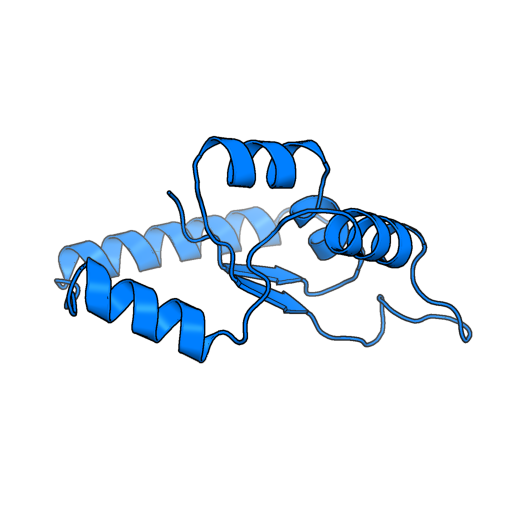 N N . ARG A 1 91 ? 1.327 5.879 19.137 1.00 91.38 91 ARG A N 1
ATOM 703 C CA . ARG A 1 91 ? 1.989 6.813 18.215 1.00 91.38 91 ARG A CA 1
ATOM 704 C C . ARG A 1 91 ? 3.513 6.672 18.261 1.00 91.38 91 ARG A C 1
ATOM 706 O O . ARG A 1 91 ? 4.118 6.432 17.223 1.00 91.38 91 ARG A O 1
ATOM 713 N N . ARG A 1 92 ? 4.124 6.701 19.454 1.00 92.88 92 ARG A N 1
ATOM 714 C CA . ARG A 1 92 ? 5.581 6.510 19.610 1.00 92.88 92 ARG A CA 1
ATOM 715 C C . ARG A 1 92 ? 6.065 5.172 19.054 1.00 92.88 92 ARG A C 1
ATOM 717 O O . ARG A 1 92 ? 7.182 5.072 18.556 1.00 92.88 92 ARG A O 1
ATOM 724 N N . SER A 1 93 ? 5.254 4.121 19.163 1.00 92.94 93 SER A N 1
ATOM 725 C CA . SER A 1 93 ? 5.587 2.813 18.594 1.00 92.94 93 SER A CA 1
ATOM 726 C C . SER A 1 93 ? 5.645 2.854 17.067 1.00 92.94 93 SER A C 1
ATOM 728 O O . SER A 1 93 ? 6.603 2.348 16.483 1.00 92.94 93 SER A O 1
ATOM 730 N N . LEU A 1 94 ? 4.660 3.496 16.433 1.00 89.62 94 LEU A N 1
ATOM 731 C CA . LEU A 1 94 ? 4.609 3.680 14.982 1.00 89.62 94 LEU A CA 1
ATOM 732 C C . LEU A 1 94 ? 5.759 4.564 14.480 1.00 89.62 94 LEU A C 1
ATOM 734 O O . LEU A 1 94 ? 6.429 4.197 13.520 1.00 89.62 94 LEU A O 1
ATOM 738 N N . GLU A 1 95 ? 6.049 5.671 15.167 1.00 90.94 95 GLU A N 1
ATOM 739 C CA . GLU A 1 95 ? 7.168 6.569 14.839 1.00 90.94 95 GLU A CA 1
ATOM 740 C C . GLU A 1 95 ? 8.520 5.848 14.905 1.00 90.94 95 GLU A C 1
ATOM 742 O O . GLU A 1 95 ? 9.346 5.988 14.004 1.00 90.94 95 GLU A O 1
ATOM 747 N N . ARG A 1 96 ? 8.740 5.011 15.931 1.00 90.75 96 ARG A N 1
ATOM 748 C CA . ARG A 1 96 ? 9.949 4.179 16.017 1.00 90.75 96 ARG A CA 1
ATOM 749 C C . ARG A 1 96 ? 10.026 3.172 14.877 1.00 90.75 96 ARG A C 1
ATOM 751 O O . ARG A 1 96 ? 11.087 3.033 14.280 1.00 90.75 96 ARG A O 1
ATOM 758 N N . ALA A 1 97 ? 8.934 2.469 14.574 1.00 86.94 97 ALA A N 1
ATOM 75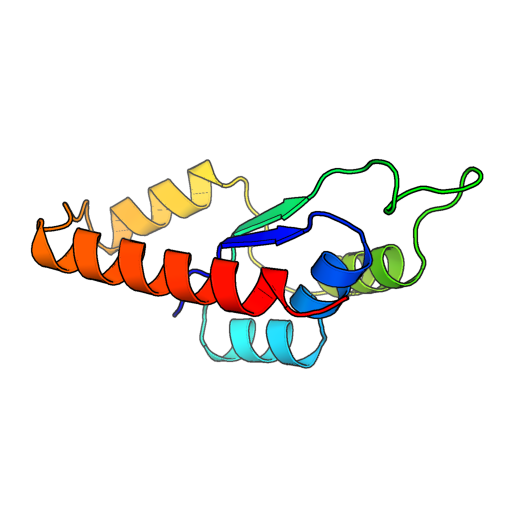9 C CA . ALA A 1 97 ? 8.903 1.507 13.472 1.00 86.94 97 ALA A CA 1
ATOM 760 C C . ALA A 1 97 ? 9.233 2.177 12.127 1.00 86.94 97 ALA A C 1
ATOM 762 O O . ALA A 1 97 ? 10.036 1.650 11.358 1.00 86.94 97 ALA A O 1
ATOM 763 N N . TRP A 1 98 ? 8.680 3.367 11.884 1.00 85.56 98 TRP A N 1
ATOM 764 C CA . TRP A 1 98 ? 8.996 4.185 10.715 1.00 85.56 98 TRP A CA 1
ATOM 765 C C . TRP A 1 98 ? 10.466 4.619 10.683 1.00 85.56 98 TRP A C 1
ATOM 767 O O . TRP A 1 98 ? 11.123 4.482 9.652 1.00 85.56 98 TRP A O 1
ATOM 777 N N . LEU A 1 99 ? 11.016 5.081 11.811 1.00 88.44 99 LEU A N 1
ATOM 778 C CA . LEU A 1 99 ? 12.423 5.479 11.899 1.00 88.44 99 LEU A CA 1
ATOM 779 C C . LEU A 1 99 ? 13.351 4.304 11.565 1.00 88.44 99 LEU A C 1
ATOM 781 O O . LEU A 1 99 ? 14.301 4.465 10.801 1.00 88.44 99 LEU A O 1
ATOM 785 N N . TRP A 1 100 ? 13.047 3.109 12.078 1.00 86.31 100 TRP A N 1
ATOM 786 C CA . TRP A 1 100 ? 13.787 1.890 11.750 1.00 86.31 100 TRP A CA 1
ATOM 787 C C . TRP A 1 100 ? 13.708 1.535 10.265 1.00 86.31 100 TRP A C 1
ATOM 789 O O . TRP A 1 100 ? 14.726 1.157 9.685 1.00 86.31 100 TRP A O 1
ATOM 799 N N . ASP A 1 101 ? 12.537 1.663 9.637 1.00 82.75 101 ASP A N 1
ATOM 800 C CA . ASP A 1 101 ? 12.390 1.455 8.193 1.00 82.75 101 ASP A CA 1
ATOM 801 C C . ASP A 1 101 ? 13.242 2.460 7.397 1.00 82.75 101 ASP A C 1
ATOM 803 O O . ASP A 1 101 ? 13.995 2.049 6.512 1.00 82.75 101 ASP A O 1
ATOM 807 N N . LYS A 1 102 ? 13.241 3.747 7.771 1.00 77.25 102 LYS A N 1
ATOM 808 C CA . LYS A 1 102 ? 14.083 4.765 7.119 1.00 77.25 102 LYS A CA 1
ATOM 809 C C . LYS A 1 102 ? 15.578 4.494 7.300 1.00 77.25 102 LYS A C 1
ATOM 811 O O . LYS A 1 102 ? 16.313 4.567 6.319 1.00 77.25 102 LYS A O 1
ATOM 816 N N . VAL A 1 103 ? 16.034 4.119 8.499 1.00 86.19 103 VAL A N 1
ATOM 817 C CA . VAL A 1 103 ? 17.443 3.750 8.747 1.00 86.19 103 VAL A CA 1
ATOM 818 C C . VAL A 1 103 ? 17.853 2.540 7.905 1.00 86.19 103 VAL A C 1
ATOM 820 O O . VAL A 1 103 ? 18.908 2.561 7.277 1.00 86.19 103 VAL A O 1
ATOM 823 N N . ARG A 1 104 ? 17.006 1.506 7.826 1.00 79.94 104 ARG A N 1
ATOM 824 C CA . ARG A 1 104 ? 17.276 0.307 7.014 1.00 79.94 104 ARG A CA 1
ATOM 825 C C . ARG A 1 104 ? 17.326 0.604 5.518 1.00 79.94 104 ARG A C 1
ATOM 827 O O . ARG A 1 104 ? 18.136 0.009 4.815 1.00 79.94 104 ARG A O 1
ATOM 834 N N . ARG A 1 105 ? 16.471 1.502 5.023 1.00 69.75 105 ARG A N 1
ATOM 835 C CA . ARG A 1 105 ? 16.433 1.874 3.600 1.00 69.75 105 ARG A CA 1
ATOM 836 C C . ARG A 1 105 ? 17.573 2.803 3.192 1.00 69.75 105 ARG A C 1
ATOM 838 O O . ARG A 1 105 ? 18.016 2.708 2.060 1.00 69.75 105 ARG A O 1
ATOM 845 N N . ARG A 1 106 ? 18.100 3.627 4.105 1.00 58.50 106 ARG A N 1
ATOM 846 C CA . ARG A 1 106 ? 19.258 4.506 3.846 1.00 58.50 106 ARG A CA 1
ATOM 847 C C . ARG A 1 106 ? 20.581 3.748 3.647 1.00 58.50 106 ARG A C 1
ATOM 849 O O . ARG A 1 106 ? 21.540 4.343 3.180 1.00 58.50 106 ARG A O 1
ATOM 856 N N . GLY A 1 107 ? 20.639 2.468 4.032 1.00 48.06 107 GLY A N 1
ATOM 857 C CA . GLY A 1 107 ? 21.825 1.609 3.927 1.00 48.06 107 GLY A CA 1
ATOM 858 C C . GLY A 1 107 ? 21.819 0.620 2.756 1.00 48.06 107 GLY A C 1
ATOM 859 O O . GLY A 1 107 ? 22.695 -0.239 2.702 1.00 48.06 107 GLY A O 1
ATOM 860 N N . ARG A 1 108 ? 20.838 0.689 1.849 1.00 38.06 108 ARG A N 1
ATOM 861 C CA . ARG A 1 108 ? 20.880 -0.048 0.580 1.00 38.06 108 ARG A CA 1
ATOM 862 C C . ARG A 1 108 ? 21.264 0.940 -0.528 1.00 38.06 108 ARG A C 1
ATOM 864 O O . ARG A 1 108 ? 20.562 1.946 -0.623 1.00 38.06 108 ARG A O 1
ATOM 871 N N . PRO A 1 109 ? 22.370 0.701 -1.262 1.00 38.59 109 PRO A N 1
ATOM 872 C CA . PRO A 1 109 ? 22.717 1.509 -2.426 1.00 38.59 109 PRO A CA 1
ATOM 873 C C . PRO A 1 109 ? 21.602 1.461 -3.473 1.00 38.59 109 PRO A C 1
ATOM 875 O O . PRO A 1 109 ? 20.865 0.443 -3.503 1.00 38.59 109 PRO A O 1
#

Secondary structure (DSSP, 8-state):
----EEEE-SHHHHHHHT-HHHHHHHHHTT---EEEE-SSTTSEETTEE-HHHHHHHHHHHTS------HHHHHHHHHHHH---PPPHHHHHHHHHHHHHHHHHHTT--